Protein AF-A0A935M0Z9-F1 (afdb_monomer_lite)

pLDDT: mean 72.81, std 19.67, range [28.83, 93.0]

Foldseek 3Di:
DDDDPDDDDPDPPPPPDDDDPPCLQQDAAFAFDPQWDWDFDPDPFTKIWIDRPLCLFQGIDIDHPVCPVVNVSNHRHRGLNNVCVVVVHDSPDPVSVVVVVVSVVRVCRQRGPDPNSVVSVVVSVVVVVVVPPDPPDDDDPDPDPVVVVVVVVVVVD

Radius of gyration: 24.28 Å; chains: 1; bounding box: 45×43×79 Å

Sequence (157 aa):
MLFIIREQVFGLLGILRRRSAGDDRQTTLPILRHGTDLRSSGGWRSYLVLHDPFSFADGPIMVHSDMVDVLQSCDGVTTIAQLAEAANVEVDGPEMTRLILFLRQMDEMGYFEGASYEQRKLNELEVVGARGTSAICAGATYPGEEEVTELRDALRK

Secondary structure (DSSP, 8-state):
------------TT------TTSGGGPBPPBBPTT-EEEEE-SSS-EEEEE-TTS-SSS-EEEEGGGHHHHHT-BSS-BHHHHHHHTT--TTSHHHHHHHHHHHHHHHTT-BSSHHHHHHHHHHHHHHHHTT-----SS--PPPHHHHHHHHHHTT-

Structure (mmCIF, N/CA/C/O backbone):
data_AF-A0A935M0Z9-F1
#
_entry.id   AF-A0A935M0Z9-F1
#
loop_
_atom_site.group_PDB
_atom_site.id
_atom_site.type_symbol
_atom_site.label_atom_id
_atom_site.label_alt_id
_atom_site.label_comp_id
_atom_site.label_asym_id
_atom_site.l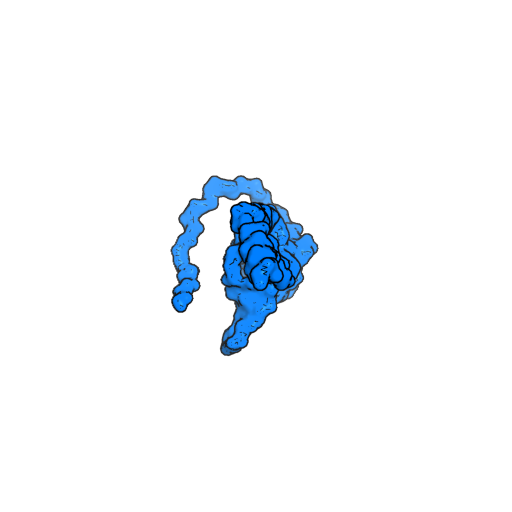abel_entity_id
_atom_site.label_seq_id
_atom_site.pdbx_PDB_ins_code
_atom_site.Cartn_x
_atom_site.Cartn_y
_atom_site.Cartn_z
_atom_site.occupancy
_atom_site.B_iso_or_equiv
_atom_site.auth_seq_id
_atom_site.auth_comp_id
_atom_site.auth_asym_id
_atom_site.auth_atom_id
_atom_site.pdbx_PDB_model_num
ATOM 1 N N . MET A 1 1 ? 16.153 -19.931 0.807 1.00 33.47 1 MET A N 1
ATOM 2 C CA . MET A 1 1 ? 16.938 -18.935 1.565 1.00 33.47 1 MET A CA 1
ATOM 3 C C . MET A 1 1 ? 15.929 -17.969 2.169 1.00 33.47 1 MET A C 1
ATOM 5 O O . MET A 1 1 ? 15.197 -17.343 1.420 1.00 33.47 1 MET A O 1
ATOM 9 N N . LEU A 1 2 ? 15.750 -18.025 3.489 1.00 28.83 2 LEU A N 1
ATOM 10 C CA . LEU A 1 2 ? 14.623 -17.460 4.238 1.00 28.83 2 LEU A CA 1
ATOM 11 C C . LEU A 1 2 ? 15.088 -16.146 4.886 1.00 28.83 2 LEU A C 1
ATOM 13 O O . LEU A 1 2 ? 15.934 -16.196 5.775 1.00 28.83 2 LEU A O 1
ATOM 17 N N . PHE A 1 3 ? 14.585 -14.991 4.445 1.00 33.97 3 PHE A N 1
ATOM 18 C CA . PHE A 1 3 ? 14.886 -13.715 5.100 1.00 33.97 3 PHE A CA 1
ATOM 19 C C . PHE A 1 3 ? 13.816 -1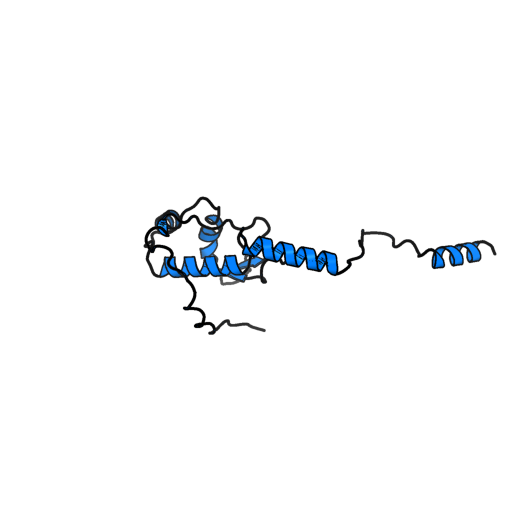3.409 6.149 1.00 33.97 3 PHE A C 1
ATOM 21 O O . PHE A 1 3 ? 12.701 -12.999 5.845 1.00 33.97 3 PHE A O 1
ATOM 28 N N . ILE A 1 4 ? 14.181 -13.665 7.404 1.00 36.16 4 ILE A N 1
ATOM 29 C CA . ILE A 1 4 ? 13.501 -13.177 8.601 1.00 36.16 4 ILE A CA 1
ATOM 30 C C . ILE A 1 4 ? 13.994 -11.743 8.812 1.00 36.16 4 ILE A C 1
ATOM 32 O O . ILE A 1 4 ? 15.155 -11.551 9.168 1.00 36.16 4 ILE A O 1
ATOM 36 N N . ILE A 1 5 ? 13.142 -10.738 8.608 1.00 43.84 5 ILE A N 1
ATOM 37 C CA . ILE A 1 5 ? 13.464 -9.355 8.982 1.00 43.84 5 ILE A CA 1
ATOM 38 C C . ILE A 1 5 ? 13.207 -9.221 10.491 1.00 43.84 5 ILE A C 1
ATOM 40 O O . ILE A 1 5 ? 12.114 -8.873 10.931 1.00 43.84 5 ILE A O 1
ATOM 44 N N . ARG A 1 6 ? 14.214 -9.585 11.297 1.00 34.84 6 ARG A N 1
ATOM 45 C CA . ARG A 1 6 ? 14.355 -9.148 12.693 1.00 34.84 6 ARG A CA 1
ATOM 46 C C . ARG A 1 6 ? 15.303 -7.957 12.721 1.00 34.84 6 ARG A C 1
ATOM 48 O O . ARG A 1 6 ? 16.373 -8.041 12.137 1.00 34.84 6 ARG A O 1
ATOM 55 N N . GLU A 1 7 ? 14.881 -6.936 13.464 1.00 43.44 7 GLU A N 1
ATOM 56 C CA . GLU A 1 7 ? 15.679 -5.869 14.078 1.00 43.44 7 GLU A CA 1
ATOM 57 C C . GLU A 1 7 ? 16.691 -5.139 13.194 1.00 43.44 7 GLU A C 1
ATOM 59 O O . GLU A 1 7 ? 17.740 -5.684 12.888 1.00 43.44 7 GLU A O 1
ATOM 64 N N . GLN A 1 8 ? 16.364 -3.879 12.882 1.00 39.69 8 GLN A N 1
ATOM 65 C CA . GLN A 1 8 ? 17.169 -2.643 12.749 1.00 39.69 8 GLN A CA 1
ATOM 66 C C . GLN A 1 8 ? 16.235 -1.725 11.935 1.00 39.69 8 GLN A C 1
ATOM 68 O O . GLN A 1 8 ? 15.842 -2.094 10.841 1.00 39.69 8 GLN A O 1
ATOM 73 N N . VAL A 1 9 ? 15.623 -0.661 12.462 1.00 44.84 9 VAL A N 1
ATOM 74 C CA . VAL A 1 9 ? 16.230 0.662 12.645 1.00 44.84 9 VAL A CA 1
ATOM 75 C C . VAL A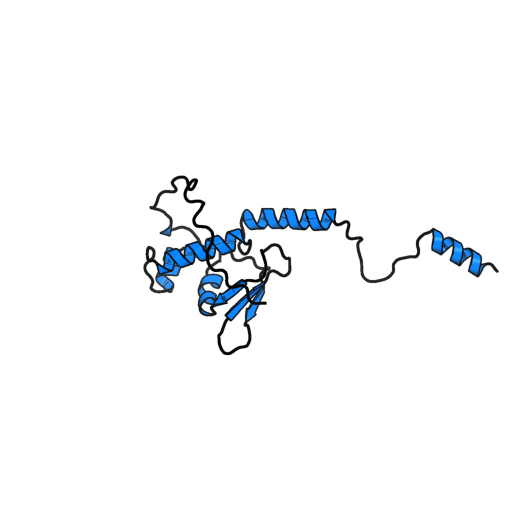 1 9 ? 15.401 1.445 13.683 1.00 44.84 9 VAL A C 1
ATOM 77 O O . VAL A 1 9 ? 14.437 2.133 13.363 1.00 44.84 9 VAL A O 1
ATOM 80 N N . PHE A 1 10 ? 15.798 1.368 14.954 1.00 40.28 10 PHE A N 1
ATOM 81 C CA . PHE A 1 10 ? 15.537 2.420 15.943 1.00 40.28 10 PHE A CA 1
ATOM 82 C C . PHE A 1 10 ? 16.642 3.472 15.758 1.00 40.28 10 PHE A C 1
ATOM 84 O O . PHE A 1 10 ? 17.698 3.378 16.375 1.00 40.28 10 PHE A O 1
ATOM 91 N N . GLY A 1 11 ? 16.463 4.421 14.834 1.00 33.62 11 GLY A N 1
ATOM 92 C CA . GLY A 1 11 ? 17.557 5.339 14.477 1.00 33.62 11 GLY A CA 1
ATOM 93 C C . GLY A 1 11 ? 17.184 6.622 13.737 1.00 33.62 11 GLY A C 1
ATOM 94 O O . GLY A 1 11 ? 18.077 7.276 13.214 1.00 33.62 11 GLY A O 1
ATOM 95 N N . LEU A 1 12 ? 15.904 7.008 13.679 1.00 39.44 12 LEU A N 1
ATOM 96 C CA . LEU A 1 12 ? 15.462 8.209 12.948 1.00 39.44 12 LEU A CA 1
ATOM 97 C C . LEU A 1 12 ? 14.366 9.001 13.683 1.00 39.44 12 LEU A C 1
ATOM 99 O O . LEU A 1 12 ? 13.501 9.632 13.087 1.00 39.44 12 LEU A O 1
ATOM 103 N N . LEU A 1 13 ? 14.444 9.032 15.014 1.00 39.97 13 LEU A N 1
ATOM 104 C CA . LEU A 1 13 ? 13.536 9.784 15.894 1.00 39.97 13 LEU A CA 1
ATOM 105 C C . LEU A 1 13 ? 13.826 11.307 15.941 1.00 39.97 13 LEU A C 1
ATOM 107 O O . LEU A 1 13 ? 13.463 11.978 16.901 1.00 39.97 13 LEU A O 1
ATOM 111 N N . GLY A 1 14 ? 14.492 11.869 14.924 1.00 37.56 14 GLY A N 1
ATOM 112 C CA . GLY A 1 14 ? 15.082 13.215 14.990 1.00 37.56 14 GLY A CA 1
ATOM 113 C C . GLY A 1 14 ? 14.484 14.313 14.100 1.00 37.56 14 GLY A C 1
ATOM 114 O O . GLY A 1 14 ? 14.798 15.475 14.340 1.00 37.56 14 GLY A O 1
ATOM 115 N N . ILE A 1 15 ? 13.671 14.015 13.073 1.00 41.28 15 ILE A N 1
ATOM 116 C CA . ILE A 1 15 ? 13.279 15.039 12.064 1.00 41.28 15 ILE A CA 1
ATOM 117 C C . ILE A 1 15 ? 11.773 15.030 11.720 1.00 41.28 15 ILE A C 1
ATOM 119 O O . ILE A 1 15 ? 11.330 15.695 10.787 1.00 41.28 15 ILE A O 1
ATOM 123 N N . LEU A 1 16 ? 10.916 14.383 12.517 1.00 42.97 16 LEU A N 1
ATOM 124 C CA . LEU A 1 16 ? 9.463 14.562 12.376 1.00 42.97 16 LEU A CA 1
ATOM 125 C C . LEU A 1 16 ? 9.002 15.833 13.099 1.00 42.97 16 LEU A C 1
ATOM 127 O O . LEU A 1 16 ? 8.493 15.842 14.218 1.00 42.97 16 LEU A O 1
ATOM 131 N N . ARG A 1 17 ? 9.231 16.941 12.393 1.00 39.19 17 ARG A N 1
ATOM 132 C CA . ARG A 1 17 ? 8.569 18.236 12.526 1.00 39.19 17 ARG A CA 1
ATOM 133 C C . ARG A 1 17 ? 7.088 18.036 12.864 1.00 39.19 17 ARG A C 1
ATOM 135 O O . ARG A 1 17 ? 6.349 17.475 12.063 1.00 39.19 17 ARG A O 1
ATOM 142 N N . ARG A 1 18 ? 6.692 18.536 14.043 1.00 40.62 18 ARG A N 1
ATOM 143 C CA . ARG A 1 18 ? 5.316 18.774 14.518 1.00 40.62 18 ARG A CA 1
ATOM 144 C C . ARG A 1 18 ? 4.297 18.838 13.368 1.00 40.62 18 ARG A C 1
ATOM 146 O O . ARG A 1 18 ? 4.094 19.907 12.794 1.00 40.62 18 ARG A O 1
ATOM 153 N N . ARG A 1 19 ? 3.620 17.729 13.073 1.00 42.53 19 ARG A N 1
ATOM 154 C CA . ARG A 1 19 ? 2.246 17.778 12.570 1.00 42.53 19 ARG A CA 1
ATOM 155 C C . ARG A 1 19 ? 1.346 17.586 13.780 1.00 42.53 19 ARG A C 1
ATOM 157 O O . ARG A 1 19 ? 1.593 16.726 14.618 1.00 42.53 19 ARG A O 1
ATOM 164 N N . SER A 1 20 ? 0.412 18.514 13.914 1.00 38.59 20 SER A N 1
ATOM 165 C CA . SER A 1 20 ? -0.571 18.594 14.985 1.00 38.59 20 SER A CA 1
ATOM 166 C C . SER A 1 20 ? -1.209 17.224 15.227 1.00 38.59 20 SER A C 1
ATOM 168 O O . SER A 1 20 ? -1.769 16.650 14.299 1.00 38.59 20 SER A O 1
ATOM 170 N N . ALA A 1 21 ? -1.152 16.718 16.459 1.00 45.03 21 ALA A N 1
ATOM 171 C CA . ALA A 1 21 ? -1.750 15.448 16.889 1.00 45.03 21 ALA A CA 1
ATOM 172 C C . ALA A 1 21 ? -3.299 15.476 16.917 1.00 45.03 21 ALA A C 1
ATOM 174 O O . ALA A 1 21 ? -3.921 14.790 17.719 1.00 45.03 21 ALA A O 1
ATOM 175 N N . GLY A 1 22 ? -3.924 16.327 16.098 1.00 44.19 22 GLY A N 1
ATOM 176 C CA . GLY A 1 22 ? -5.354 16.629 16.140 1.00 44.19 22 GLY A CA 1
ATOM 177 C C . GLY A 1 22 ? -6.126 16.335 14.856 1.00 44.19 22 GLY A C 1
ATOM 178 O O . GLY A 1 22 ? -7.333 16.533 14.868 1.00 44.19 22 GLY A O 1
ATOM 179 N N . ASP A 1 23 ? -5.475 15.883 13.775 1.00 54.75 23 ASP A N 1
ATOM 180 C CA . ASP A 1 23 ? -6.128 15.775 12.455 1.00 54.75 23 ASP A CA 1
ATOM 181 C C . ASP A 1 23 ? -5.846 14.461 11.702 1.00 54.75 23 ASP A C 1
ATOM 183 O O . ASP A 1 23 ? -6.268 14.285 10.566 1.00 54.75 23 ASP A O 1
ATOM 187 N N . ASP A 1 24 ? -5.177 13.487 12.334 1.00 60.12 24 ASP A N 1
ATOM 188 C CA . ASP A 1 24 ? -4.896 12.198 11.676 1.00 60.12 24 ASP A CA 1
ATOM 189 C C . ASP A 1 24 ? -6.168 11.356 11.453 1.00 60.12 24 ASP A C 1
ATOM 191 O O . ASP A 1 24 ? -6.188 10.472 10.602 1.00 60.12 24 ASP A O 1
ATOM 195 N N . ARG A 1 25 ? -7.266 11.663 12.156 1.00 65.25 25 ARG A N 1
ATOM 196 C CA . ARG A 1 25 ? -8.548 10.953 12.017 1.00 65.25 25 ARG A CA 1
ATOM 197 C C . ARG A 1 25 ? -9.243 11.222 10.678 1.00 65.25 25 ARG A C 1
ATOM 199 O O . ARG A 1 25 ? -9.992 10.367 10.212 1.00 65.25 25 ARG A O 1
ATOM 206 N N . GLN A 1 26 ? -9.006 12.392 10.081 1.00 75.88 26 GLN A N 1
ATOM 207 C CA . GLN A 1 26 ? -9.558 12.778 8.775 1.00 75.88 26 GLN A CA 1
ATOM 208 C C . GLN A 1 26 ? -8.590 12.503 7.622 1.00 75.88 26 GLN A C 1
ATOM 210 O O . GLN A 1 26 ? -8.951 12.696 6.462 1.00 75.88 26 GLN A O 1
ATOM 215 N N . THR A 1 27 ? -7.377 12.027 7.917 1.00 84.56 27 THR A N 1
ATOM 216 C CA . THR A 1 27 ? -6.422 11.624 6.889 1.00 84.56 27 THR A CA 1
ATOM 217 C C . THR A 1 27 ? -7.024 10.492 6.061 1.00 84.56 27 THR A C 1
ATOM 219 O O . THR A 1 27 ? -7.441 9.457 6.593 1.00 84.56 27 THR A O 1
ATOM 222 N N . THR A 1 28 ? -7.094 10.710 4.751 1.00 91.31 28 THR A N 1
ATOM 223 C CA . THR A 1 28 ? -7.522 9.699 3.790 1.00 91.31 28 THR A CA 1
ATOM 224 C C . THR A 1 28 ? -6.431 8.650 3.612 1.00 91.31 28 THR A C 1
ATOM 226 O O . THR A 1 28 ? -5.233 8.940 3.691 1.00 91.31 28 THR A O 1
ATOM 229 N N . LEU A 1 29 ? -6.847 7.405 3.409 1.00 90.50 29 LEU A N 1
ATOM 230 C CA . LEU A 1 29 ? -5.952 6.307 3.087 1.00 90.50 29 LEU A CA 1
ATOM 231 C C . LEU A 1 29 ? -5.308 6.552 1.716 1.00 90.50 29 LEU A C 1
ATOM 233 O O . LEU A 1 29 ? -5.944 7.134 0.836 1.00 90.50 29 LEU A O 1
ATOM 237 N N . PRO A 1 30 ? -4.054 6.120 1.515 1.00 90.31 30 PRO A N 1
ATOM 238 C CA . PRO A 1 30 ? -3.389 6.260 0.226 1.00 90.31 30 PRO A CA 1
ATOM 239 C C . PRO A 1 30 ? -4.078 5.408 -0.850 1.00 90.31 30 PRO A C 1
ATOM 241 O O . PRO A 1 30 ? -4.771 4.446 -0.529 1.00 90.31 30 PRO A O 1
ATOM 244 N N . ILE A 1 31 ? -3.871 5.742 -2.125 1.00 93.00 31 ILE A N 1
ATOM 245 C CA . ILE A 1 31 ? -4.444 5.002 -3.261 1.00 93.00 31 ILE A CA 1
ATOM 246 C C . ILE A 1 31 ? -3.520 3.840 -3.618 1.00 93.00 31 ILE A C 1
ATOM 248 O O . ILE A 1 31 ? -2.356 4.060 -3.965 1.00 93.00 31 ILE A O 1
ATOM 252 N N . LEU A 1 32 ? -4.020 2.603 -3.559 1.00 91.00 32 LEU A N 1
ATOM 253 C CA . LEU A 1 32 ? -3.288 1.431 -4.038 1.00 91.00 32 LEU A CA 1
ATOM 254 C C . LEU A 1 32 ? -3.169 1.477 -5.561 1.00 91.00 32 LEU A C 1
ATOM 256 O O . LEU A 1 32 ? -4.163 1.527 -6.283 1.00 91.00 32 LEU A O 1
ATOM 260 N N . ARG A 1 33 ? -1.935 1.416 -6.061 1.00 89.31 33 ARG A N 1
ATOM 261 C CA . ARG A 1 33 ? -1.662 1.536 -7.491 1.00 89.31 33 ARG A CA 1
ATOM 262 C C . ARG A 1 33 ? -2.273 0.365 -8.266 1.00 89.31 33 ARG A C 1
ATOM 264 O O . ARG A 1 33 ? -1.966 -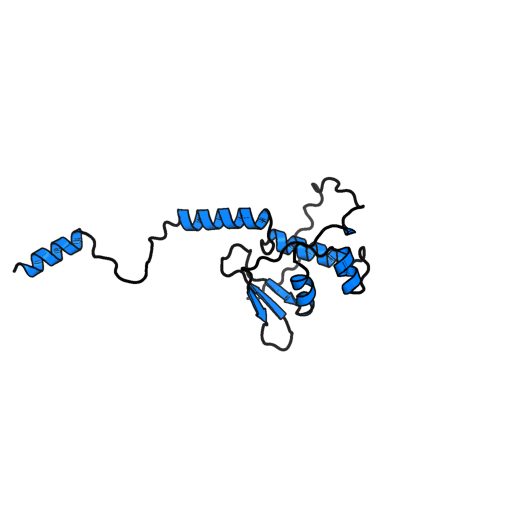0.797 -7.989 1.00 89.31 33 ARG A O 1
ATOM 271 N N . HIS A 1 34 ? -3.023 0.680 -9.322 1.00 80.81 34 HIS A N 1
ATOM 272 C CA . HIS A 1 34 ? -3.689 -0.295 -10.199 1.00 80.81 34 HIS A CA 1
ATOM 273 C C . HIS A 1 34 ? -2.749 -1.299 -10.889 1.00 80.81 34 HIS A C 1
ATOM 275 O O . HIS A 1 34 ? -3.189 -2.362 -11.309 1.00 80.81 34 HIS A O 1
ATOM 281 N N . GLY A 1 35 ? -1.460 -0.972 -11.015 1.00 75.88 35 GLY A N 1
ATOM 282 C CA . GLY A 1 35 ? -0.445 -1.858 -11.588 1.00 75.88 35 GLY A CA 1
ATOM 283 C C . GLY A 1 35 ? 0.084 -2.925 -10.629 1.00 75.88 35 GLY A C 1
ATOM 284 O O . GLY A 1 35 ? 1.052 -3.586 -10.973 1.00 75.88 35 GLY A O 1
ATOM 285 N N . THR A 1 36 ? -0.472 -3.060 -9.423 1.00 82.56 36 THR A N 1
ATOM 286 C CA . THR A 1 36 ? -0.012 -4.028 -8.420 1.00 82.56 36 THR A CA 1
ATOM 287 C C . THR A 1 36 ? -0.823 -5.319 -8.506 1.00 82.56 36 THR A C 1
ATOM 289 O O . THR A 1 36 ? -2.037 -5.312 -8.314 1.00 82.56 36 THR A O 1
ATOM 292 N N . ASP A 1 37 ? -0.146 -6.440 -8.744 1.00 85.00 37 ASP A N 1
ATOM 293 C CA . ASP A 1 37 ? -0.757 -7.765 -8.761 1.00 85.00 37 ASP A CA 1
ATOM 294 C C . ASP A 1 37 ? -0.914 -8.291 -7.330 1.00 85.00 37 ASP A C 1
ATOM 296 O O . ASP A 1 37 ? 0.061 -8.367 -6.577 1.00 85.00 37 ASP A O 1
ATOM 300 N N . LEU A 1 38 ? -2.118 -8.752 -6.986 1.00 83.69 38 LEU A N 1
ATOM 301 C CA . LEU A 1 38 ? -2.384 -9.487 -5.751 1.00 83.69 38 LEU A CA 1
ATOM 302 C C . LEU A 1 38 ? -2.571 -10.972 -6.074 1.00 83.69 38 LEU A C 1
ATOM 304 O O . LEU A 1 38 ? -3.503 -11.353 -6.782 1.00 83.69 38 LEU A O 1
ATOM 308 N N . ARG A 1 39 ? -1.689 -11.833 -5.560 1.00 84.12 39 ARG A N 1
ATOM 309 C CA . ARG A 1 39 ? -1.738 -13.284 -5.802 1.00 84.12 39 ARG A CA 1
ATOM 310 C C . ARG A 1 39 ? -1.922 -14.040 -4.498 1.00 84.12 39 ARG A C 1
ATOM 312 O O . ARG A 1 39 ? -1.187 -13.817 -3.543 1.00 84.12 39 ARG A O 1
ATOM 319 N N . SER A 1 40 ? -2.869 -14.973 -4.457 1.00 80.62 40 SER A N 1
ATOM 320 C CA . SER A 1 40 ? -2.984 -15.899 -3.328 1.00 80.62 40 SER A CA 1
ATOM 321 C C . SER A 1 40 ? -1.883 -16.958 -3.410 1.00 80.62 40 SER A C 1
ATOM 323 O O . SER A 1 40 ? -1.684 -17.574 -4.459 1.00 80.62 40 SER A O 1
ATOM 325 N N . SER A 1 41 ? -1.157 -17.167 -2.313 1.00 76.12 41 SER A N 1
ATOM 326 C CA . SER A 1 41 ? -0.201 -18.267 -2.202 1.00 76.12 41 SER A CA 1
ATOM 327 C C . SER A 1 41 ? -0.939 -19.527 -1.745 1.00 76.12 41 SER A C 1
ATOM 329 O O . SER A 1 41 ? -1.474 -19.573 -0.638 1.00 76.12 41 SER A O 1
ATOM 331 N N . GLY A 1 42 ? -1.000 -20.546 -2.607 1.00 59.38 42 GLY A N 1
ATOM 332 C CA . GLY A 1 42 ? -1.651 -21.821 -2.304 1.00 59.38 42 GLY A CA 1
ATOM 333 C C . GLY A 1 42 ? -0.907 -22.584 -1.204 1.00 59.38 42 GLY A C 1
ATOM 334 O O . GLY A 1 42 ? 0.198 -23.076 -1.421 1.00 59.38 42 GLY A O 1
ATOM 335 N N . GLY A 1 43 ? -1.514 -22.696 -0.022 1.00 67.00 43 GLY A N 1
ATOM 336 C CA . GLY A 1 43 ? -0.959 -23.397 1.135 1.00 67.00 43 GLY A CA 1
ATOM 337 C C . GLY A 1 43 ? -1.931 -23.447 2.319 1.00 67.00 43 GLY A C 1
ATOM 338 O O . GLY A 1 43 ? -3.058 -22.975 2.237 1.00 67.00 43 GLY A O 1
ATOM 339 N N . TRP A 1 44 ? -1.486 -24.021 3.441 1.00 56.62 44 TRP A N 1
ATOM 340 C CA . TRP A 1 44 ? -2.259 -24.162 4.691 1.00 56.62 44 TRP A CA 1
ATOM 341 C C . TRP A 1 44 ? -2.464 -22.844 5.454 1.00 56.62 44 TRP A C 1
ATOM 343 O O . TRP A 1 44 ? -3.262 -22.781 6.386 1.00 56.62 44 TRP A O 1
ATOM 353 N N . ARG A 1 45 ? -1.737 -21.792 5.070 1.00 63.66 45 ARG A N 1
ATOM 354 C CA . ARG A 1 45 ? -1.930 -20.427 5.552 1.00 63.66 45 ARG A CA 1
ATOM 355 C C . ARG A 1 45 ? -2.222 -19.530 4.360 1.00 63.66 45 ARG A C 1
ATOM 357 O O . ARG A 1 45 ? -1.418 -19.469 3.430 1.00 63.66 45 ARG A O 1
ATOM 364 N N . SER A 1 46 ? -3.355 -18.843 4.418 1.00 77.12 46 SER A N 1
ATOM 365 C CA . SER A 1 46 ? -3.807 -17.913 3.390 1.00 77.12 46 SER A CA 1
ATOM 366 C C . SER A 1 46 ? -2.975 -16.631 3.458 1.00 77.12 46 SER A C 1
ATOM 368 O O . SER A 1 46 ? -3.273 -15.718 4.229 1.00 77.12 46 SER A O 1
ATOM 370 N N . TYR A 1 47 ? -1.902 -16.588 2.673 1.00 84.00 47 TYR A N 1
ATOM 371 C CA . TYR A 1 47 ? -1.097 -15.389 2.451 1.00 84.00 47 TYR A CA 1
ATOM 372 C C . TYR A 1 47 ? -1.378 -14.818 1.065 1.00 84.00 47 TYR A C 1
ATOM 374 O O . TYR A 1 47 ? -1.650 -15.553 0.111 1.00 84.00 47 TYR A O 1
ATOM 382 N N . LEU A 1 48 ? -1.258 -13.502 0.959 1.00 86.00 48 LEU A N 1
ATOM 383 C CA . LEU A 1 48 ? -1.288 -12.780 -0.299 1.00 86.00 48 LEU A CA 1
ATOM 384 C C . LEU A 1 48 ? 0.119 -12.292 -0.607 1.00 86.00 48 LEU A C 1
ATOM 386 O O . LEU A 1 48 ? 0.850 -11.854 0.280 1.00 86.00 48 LEU A O 1
ATOM 390 N N . VAL A 1 49 ? 0.485 -12.368 -1.873 1.00 87.94 49 VAL A N 1
ATOM 391 C CA . VAL A 1 49 ? 1.713 -11.802 -2.407 1.00 87.94 49 VAL A CA 1
ATOM 392 C C . VAL A 1 49 ? 1.317 -10.572 -3.205 1.00 87.94 49 VAL A C 1
ATOM 394 O O . VAL A 1 49 ? 0.583 -10.702 -4.186 1.00 87.94 49 VAL A O 1
ATOM 397 N N . LEU A 1 50 ? 1.787 -9.400 -2.780 1.00 88.31 50 LEU A N 1
ATOM 398 C CA . LEU A 1 50 ? 1.748 -8.203 -3.611 1.00 88.31 50 LEU A CA 1
ATOM 399 C C . LEU A 1 50 ? 3.011 -8.184 -4.456 1.00 88.31 50 LEU A C 1
ATOM 401 O O . LEU A 1 50 ? 4.115 -8.380 -3.947 1.00 88.31 50 LEU A O 1
ATOM 405 N N . HIS A 1 51 ? 2.831 -7.970 -5.749 1.00 87.44 51 HIS A N 1
ATOM 406 C CA . HIS A 1 51 ? 3.911 -7.951 -6.716 1.00 87.44 51 HIS A CA 1
ATOM 407 C C . HIS A 1 51 ? 3.702 -6.808 -7.702 1.00 87.44 51 HIS A C 1
ATOM 409 O O . HIS A 1 51 ? 2.622 -6.663 -8.270 1.00 87.44 51 HIS A O 1
ATOM 415 N N . ASP A 1 52 ? 4.747 -6.021 -7.942 1.00 86.31 52 ASP A N 1
ATOM 416 C CA . ASP A 1 52 ? 4.752 -5.031 -9.011 1.00 86.31 52 ASP A CA 1
ATOM 417 C C . ASP A 1 52 ? 5.447 -5.592 -10.265 1.00 86.31 52 ASP A C 1
ATOM 419 O O . ASP A 1 52 ? 6.674 -5.706 -10.274 1.00 86.31 52 ASP A O 1
ATOM 423 N N . PRO A 1 53 ? 4.711 -5.913 -11.346 1.00 80.81 53 PRO A N 1
ATOM 424 C CA . PRO A 1 53 ? 5.296 -6.384 -12.598 1.00 80.81 53 PRO A CA 1
ATOM 425 C C . PRO A 1 53 ? 6.237 -5.368 -13.252 1.00 80.81 53 PRO A C 1
ATOM 427 O O . PRO A 1 53 ? 7.117 -5.772 -14.009 1.00 80.81 53 PRO A O 1
ATOM 430 N N . PHE A 1 54 ? 6.091 -4.076 -12.954 1.00 80.62 54 PHE A N 1
ATOM 431 C CA . PHE A 1 54 ? 6.940 -3.025 -13.513 1.00 80.62 54 PHE A CA 1
ATOM 432 C C . PHE A 1 54 ? 8.159 -2.701 -12.644 1.00 80.62 54 PHE A C 1
ATOM 434 O O . PHE A 1 54 ? 8.966 -1.866 -13.035 1.00 80.62 54 PHE A O 1
ATOM 441 N N . SER A 1 55 ? 8.322 -3.381 -11.500 1.00 81.06 55 SER A N 1
ATOM 442 C CA . SER A 1 55 ? 9.450 -3.203 -10.569 1.00 81.06 55 SER A CA 1
ATOM 443 C C . SER A 1 55 ? 9.662 -1.764 -10.071 1.00 81.06 55 SER A C 1
ATOM 445 O O . SER A 1 55 ? 10.760 -1.421 -9.643 1.00 81.06 55 SER A O 1
ATOM 447 N N . PHE A 1 56 ? 8.628 -0.918 -10.091 1.00 83.56 56 PHE A N 1
ATOM 448 C CA . PHE A 1 56 ? 8.685 0.395 -9.447 1.00 83.56 56 PHE A CA 1
ATOM 449 C C . PHE A 1 56 ? 8.634 0.253 -7.924 1.00 83.56 56 PHE A C 1
ATOM 451 O O . PHE A 1 56 ? 9.292 1.014 -7.211 1.00 83.56 56 PHE A O 1
ATOM 458 N N . ALA A 1 57 ? 7.869 -0.723 -7.428 1.00 86.00 57 ALA A N 1
ATOM 459 C CA . ALA A 1 57 ? 7.849 -1.081 -6.019 1.00 86.00 57 ALA A CA 1
ATOM 460 C C . ALA A 1 57 ? 9.056 -1.951 -5.624 1.00 86.00 57 ALA A C 1
ATOM 462 O O . ALA A 1 57 ? 9.546 -2.769 -6.407 1.00 86.00 57 ALA A O 1
ATOM 463 N N . ASP A 1 58 ? 9.511 -1.798 -4.381 1.00 84.19 58 ASP A N 1
ATOM 464 C CA . ASP A 1 58 ? 10.682 -2.493 -3.840 1.00 84.19 58 ASP A CA 1
ATOM 465 C C . ASP A 1 58 ? 10.390 -3.959 -3.483 1.00 84.19 58 ASP A C 1
ATOM 467 O O . ASP A 1 58 ? 10.159 -4.312 -2.327 1.00 84.19 58 ASP A O 1
ATOM 471 N N . GLY A 1 59 ? 10.391 -4.814 -4.507 1.00 83.88 59 GLY A N 1
ATOM 472 C CA . GLY A 1 59 ? 10.276 -6.265 -4.381 1.00 83.88 59 GLY A CA 1
ATOM 473 C C . GLY A 1 59 ? 8.902 -6.758 -3.905 1.00 83.88 59 GLY A C 1
ATOM 474 O O . GLY A 1 59 ? 8.101 -5.995 -3.366 1.00 83.88 59 GLY A O 1
ATOM 475 N N . PRO A 1 60 ? 8.587 -8.051 -4.103 1.00 86.88 60 PRO A N 1
ATOM 476 C CA . PRO A 1 60 ? 7.309 -8.606 -3.680 1.00 86.88 60 PRO A CA 1
ATOM 477 C C . PRO A 1 60 ? 7.215 -8.696 -2.155 1.00 86.88 60 PRO A C 1
ATOM 479 O O . PRO A 1 60 ? 8.150 -9.153 -1.493 1.00 86.88 60 PRO A O 1
ATOM 482 N N . ILE A 1 61 ? 6.054 -8.344 -1.605 1.00 89.88 61 ILE A N 1
ATOM 483 C CA . ILE A 1 61 ? 5.771 -8.479 -0.171 1.00 89.88 61 ILE A CA 1
ATOM 484 C C . ILE A 1 61 ? 4.710 -9.541 0.086 1.00 89.88 61 ILE A C 1
ATOM 486 O O . ILE A 1 61 ? 3.779 -9.731 -0.697 1.00 89.88 61 ILE A O 1
ATOM 490 N N . MET A 1 62 ? 4.849 -10.233 1.214 1.00 88.19 62 MET A N 1
ATOM 491 C CA . MET A 1 62 ? 3.854 -11.180 1.701 1.00 88.19 62 MET A CA 1
ATOM 492 C C . MET A 1 62 ? 3.044 -10.542 2.821 1.00 88.19 62 MET A C 1
ATOM 494 O O . MET A 1 62 ? 3.603 -10.089 3.818 1.00 88.19 62 MET A O 1
ATOM 498 N N . VAL A 1 63 ? 1.726 -10.570 2.684 1.00 88.94 63 VAL A N 1
ATOM 499 C CA . VAL A 1 63 ? 0.771 -10.078 3.681 1.00 88.94 63 VAL A CA 1
ATOM 500 C C . VAL A 1 63 ? -0.224 -11.158 4.051 1.00 88.94 63 VAL A C 1
ATOM 502 O O . VAL A 1 63 ? -0.455 -12.122 3.317 1.00 88.94 63 VAL A O 1
ATOM 505 N N . HIS A 1 64 ? -0.808 -11.000 5.233 1.00 87.31 64 HIS A N 1
ATOM 506 C CA . HIS A 1 64 ? -1.879 -11.870 5.685 1.00 87.31 64 HIS A CA 1
ATOM 507 C C . HIS A 1 64 ? -3.146 -11.654 4.847 1.00 87.31 64 HIS A C 1
ATOM 509 O O . HIS A 1 64 ? -3.410 -10.539 4.401 1.00 87.31 64 HIS A O 1
ATOM 515 N N . SER A 1 65 ? -3.935 -12.711 4.646 1.00 85.69 65 SER A N 1
ATOM 516 C CA . SER A 1 65 ? -5.203 -12.626 3.903 1.00 85.69 65 SER A CA 1
ATOM 517 C C . SER A 1 65 ? -6.212 -11.664 4.528 1.00 85.69 65 SER A C 1
ATOM 519 O O . SER A 1 65 ? -6.929 -10.997 3.796 1.00 85.69 65 SER A O 1
ATOM 521 N N . ASP A 1 66 ? -6.198 -11.491 5.846 1.00 86.25 66 ASP A N 1
ATOM 522 C CA . ASP A 1 66 ? -7.073 -10.523 6.531 1.00 86.25 66 ASP A CA 1
ATOM 523 C C . ASP A 1 66 ? -6.796 -9.059 6.136 1.00 86.25 66 ASP A C 1
ATOM 525 O O . ASP A 1 66 ? -7.550 -8.160 6.492 1.00 86.25 66 ASP A O 1
ATOM 529 N N . MET A 1 67 ? -5.709 -8.791 5.404 1.00 88.00 67 MET A N 1
ATOM 530 C CA . MET A 1 67 ? -5.387 -7.455 4.903 1.00 88.00 67 MET A CA 1
ATOM 531 C C . MET A 1 67 ? -6.046 -7.126 3.561 1.00 88.00 67 MET A C 1
ATOM 533 O O . MET A 1 67 ? -5.876 -6.000 3.101 1.00 88.00 67 MET A O 1
ATOM 537 N N . VAL A 1 68 ? -6.807 -8.042 2.936 1.00 87.44 68 VAL A N 1
ATOM 538 C CA . VAL A 1 68 ? -7.546 -7.720 1.695 1.00 87.44 68 VAL A CA 1
ATOM 539 C C . VAL A 1 68 ? -8.442 -6.506 1.904 1.00 87.44 68 VAL A C 1
ATOM 541 O O . VAL A 1 68 ? -8.362 -5.564 1.122 1.00 87.44 68 VAL A O 1
ATOM 544 N N . ASP A 1 69 ? -9.251 -6.508 2.961 1.00 87.75 69 ASP A N 1
ATOM 545 C CA . ASP A 1 69 ? -10.276 -5.481 3.170 1.00 87.75 69 ASP A CA 1
ATOM 546 C C . ASP A 1 69 ? -9.644 -4.101 3.412 1.00 87.75 69 ASP A C 1
ATOM 548 O O . ASP A 1 69 ? -10.109 -3.082 2.897 1.00 87.75 69 ASP A O 1
ATOM 552 N N . VAL A 1 70 ? -8.512 -4.075 4.123 1.00 90.06 70 VAL A N 1
ATOM 553 C CA . VAL A 1 70 ? -7.701 -2.864 4.307 1.00 90.06 70 VAL A CA 1
ATOM 554 C C . VAL A 1 70 ? -7.168 -2.371 2.965 1.00 90.06 70 VAL A C 1
ATOM 556 O O . VAL A 1 70 ? -7.320 -1.197 2.646 1.00 90.06 70 VAL A O 1
ATOM 559 N N . LEU A 1 71 ? -6.550 -3.252 2.172 1.00 90.06 71 LEU A N 1
ATOM 560 C CA . LEU A 1 71 ? -5.964 -2.886 0.881 1.00 90.06 71 LEU A CA 1
ATOM 561 C C . LEU A 1 71 ? -7.025 -2.423 -0.126 1.00 90.06 71 LEU A C 1
ATOM 563 O O . LEU A 1 71 ? -6.748 -1.545 -0.935 1.00 90.06 71 LEU A O 1
ATOM 567 N N . GLN A 1 72 ? -8.238 -2.977 -0.068 1.00 89.12 72 GLN A N 1
ATOM 568 C CA . GLN A 1 72 ? -9.377 -2.519 -0.869 1.00 89.12 72 GLN A CA 1
ATOM 569 C C . GLN A 1 72 ? -9.888 -1.143 -0.433 1.00 89.12 72 GLN A C 1
ATOM 571 O O . GLN A 1 72 ? -10.387 -0.392 -1.264 1.00 89.12 72 GLN A O 1
ATOM 576 N N . SER A 1 73 ? -9.729 -0.803 0.846 1.00 91.31 73 SER A N 1
ATOM 577 C CA . SER A 1 73 ? -10.081 0.511 1.392 1.00 91.31 73 SER A CA 1
ATOM 578 C C . SER A 1 73 ? -9.036 1.591 1.069 1.00 91.31 73 SER A C 1
ATOM 580 O O . SER A 1 73 ? -9.266 2.769 1.324 1.00 91.31 73 SER A O 1
ATOM 582 N N . CYS A 1 74 ? -7.879 1.225 0.507 1.00 91.25 74 CYS A N 1
ATOM 583 C CA . CYS A 1 74 ? -6.853 2.157 0.037 1.00 91.25 74 CYS A CA 1
ATOM 584 C C . CYS A 1 74 ? -7.236 2.773 -1.323 1.00 91.25 74 CYS A C 1
ATOM 586 O O . CYS A 1 74 ? -6.620 2.485 -2.350 1.00 91.25 74 CYS A O 1
ATOM 588 N N . ASP A 1 75 ? -8.273 3.611 -1.328 1.00 90.81 75 ASP A N 1
ATOM 589 C CA . ASP A 1 75 ? -8.889 4.208 -2.521 1.00 90.81 75 ASP A CA 1
ATOM 590 C C . ASP A 1 75 ? -8.707 5.734 -2.627 1.00 90.81 75 ASP A C 1
ATOM 592 O O . ASP A 1 75 ? -9.201 6.354 -3.569 1.00 90.81 75 ASP A O 1
ATOM 596 N N . GLY A 1 76 ? -8.006 6.364 -1.676 1.00 88.94 76 GLY A N 1
ATOM 597 C CA . GLY A 1 76 ? -7.841 7.823 -1.633 1.00 88.94 76 GLY A CA 1
ATOM 598 C C . GLY A 1 76 ? -9.034 8.588 -1.060 1.00 88.94 76 GLY A C 1
ATOM 599 O O . GLY A 1 76 ? -8.944 9.806 -0.891 1.00 88.94 76 GLY A O 1
ATOM 600 N N . VAL A 1 77 ? -10.139 7.903 -0.756 1.00 91.19 77 VAL A N 1
ATOM 601 C CA . VAL A 1 77 ? -11.405 8.495 -0.301 1.00 91.19 77 VAL A CA 1
ATOM 602 C C . VAL A 1 77 ? -11.700 8.094 1.139 1.00 91.19 77 VAL A C 1
ATOM 604 O O . VAL A 1 77 ? -12.097 8.932 1.949 1.00 91.19 77 VAL A O 1
ATOM 607 N N . THR A 1 78 ? -11.486 6.825 1.469 1.00 91.12 78 THR A N 1
ATOM 608 C CA . THR A 1 78 ? -11.746 6.260 2.789 1.00 91.12 78 THR A CA 1
ATOM 609 C C . THR A 1 78 ? -10.796 6.867 3.815 1.00 91.12 78 THR A C 1
ATOM 611 O O . THR A 1 78 ? -9.585 6.931 3.608 1.00 91.12 78 THR A O 1
ATOM 614 N N . THR A 1 79 ? -11.332 7.325 4.943 1.00 92.25 79 THR A N 1
ATOM 615 C CA . THR A 1 79 ? -10.533 7.904 6.036 1.00 92.25 79 THR A CA 1
ATOM 616 C C . THR A 1 79 ? -10.108 6.849 7.053 1.00 92.25 79 THR A C 1
ATOM 618 O O . THR A 1 79 ? -10.754 5.810 7.205 1.00 92.25 79 THR A O 1
ATOM 621 N N . ILE A 1 80 ? -9.049 7.138 7.814 1.00 90.50 80 ILE A N 1
ATOM 622 C CA . ILE A 1 80 ? -8.595 6.272 8.916 1.00 90.50 80 ILE A CA 1
ATOM 623 C C . ILE A 1 80 ? -9.723 6.028 9.932 1.00 90.50 80 ILE A C 1
ATOM 625 O O . ILE A 1 80 ? -9.895 4.903 10.400 1.00 90.50 80 ILE A O 1
ATOM 629 N N . ALA A 1 81 ? -10.529 7.049 10.245 1.00 90.25 81 ALA A N 1
ATOM 630 C CA . ALA A 1 81 ? -11.662 6.899 11.157 1.00 90.25 81 ALA A CA 1
ATOM 631 C C . ALA A 1 81 ? -12.735 5.936 10.619 1.00 90.25 81 ALA A C 1
ATOM 633 O O . ALA A 1 81 ? -13.217 5.092 11.371 1.00 90.25 81 ALA A O 1
ATOM 63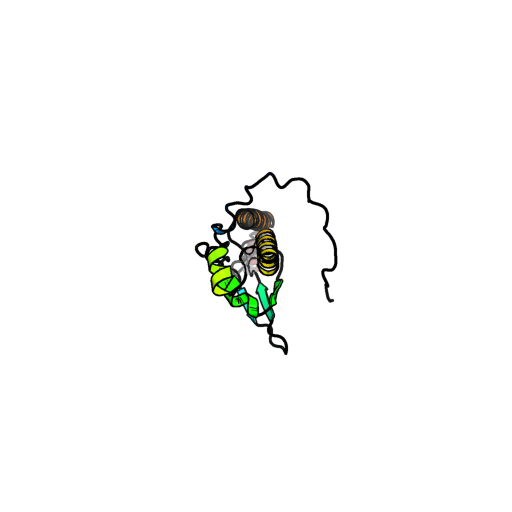4 N N . GLN A 1 82 ? -13.067 6.022 9.327 1.00 91.75 82 GLN A N 1
ATOM 635 C CA . GLN A 1 82 ? -14.031 5.116 8.687 1.00 91.75 82 GLN A CA 1
ATOM 636 C C . GLN A 1 82 ? -13.525 3.673 8.656 1.00 91.75 82 GLN A C 1
ATOM 638 O O . GLN A 1 82 ? -14.293 2.745 8.902 1.00 91.75 82 GLN A O 1
ATOM 643 N N . LEU A 1 83 ? -12.228 3.476 8.403 1.00 91.19 83 LEU A N 1
ATOM 644 C CA . LEU A 1 83 ? -11.619 2.148 8.433 1.00 91.19 83 LEU A CA 1
ATOM 645 C C . LEU A 1 83 ? -11.653 1.542 9.843 1.00 91.19 83 LEU A C 1
ATOM 647 O O . LEU A 1 83 ? -11.993 0.372 10.007 1.00 91.19 83 LEU A O 1
ATOM 651 N N . ALA A 1 84 ? -11.320 2.334 10.864 1.00 90.38 84 ALA A N 1
ATOM 652 C CA . ALA A 1 84 ? -11.364 1.903 12.257 1.00 90.38 84 ALA A CA 1
ATOM 653 C C . ALA A 1 84 ? -12.792 1.542 12.703 1.00 90.38 84 ALA A C 1
ATOM 655 O O . ALA A 1 84 ? -12.991 0.514 13.350 1.00 90.38 84 ALA A O 1
ATOM 656 N N . GLU A 1 85 ? -13.786 2.339 12.298 1.00 91.00 85 GLU A N 1
ATOM 657 C CA . GLU A 1 85 ? -15.203 2.058 12.541 1.00 91.00 85 GLU A CA 1
ATOM 658 C C . GLU A 1 85 ? -15.643 0.750 11.866 1.00 91.00 85 GLU A C 1
ATOM 660 O O . GLU A 1 85 ? -16.231 -0.108 12.523 1.00 91.00 85 GLU A O 1
ATOM 665 N N . ALA A 1 86 ? -15.290 0.544 10.592 1.00 89.44 86 ALA A N 1
ATOM 666 C CA . ALA A 1 86 ? -15.613 -0.679 9.855 1.00 89.44 86 ALA A CA 1
ATOM 667 C C . ALA A 1 86 ? -14.964 -1.935 10.466 1.00 89.44 86 ALA A C 1
ATOM 669 O O . ALA A 1 86 ? -15.579 -3.000 10.497 1.00 89.44 86 ALA A O 1
ATOM 670 N N . ALA A 1 87 ? -13.743 -1.807 10.991 1.00 87.50 87 ALA A N 1
ATOM 671 C CA . ALA A 1 87 ? -13.029 -2.886 11.670 1.00 87.50 87 ALA A CA 1
ATOM 672 C C . ALA A 1 87 ? -13.467 -3.088 13.135 1.00 87.50 87 ALA A C 1
ATOM 674 O O . ALA A 1 87 ? -13.023 -4.044 13.772 1.00 87.50 87 ALA A O 1
ATOM 675 N N . ASN A 1 88 ? -14.326 -2.213 13.674 1.00 90.38 88 ASN A N 1
ATOM 676 C CA . ASN A 1 88 ? -14.710 -2.169 15.087 1.00 90.38 88 ASN A CA 1
ATOM 677 C C . ASN A 1 88 ? -13.490 -2.078 16.032 1.00 90.38 88 ASN A C 1
ATOM 679 O O . ASN A 1 88 ? -13.391 -2.793 17.033 1.00 90.38 88 ASN A O 1
ATOM 683 N N . VAL A 1 89 ? -12.541 -1.204 15.687 1.00 90.75 89 VAL A N 1
ATOM 684 C CA . VAL A 1 89 ? -11.294 -0.956 16.424 1.00 90.75 89 VAL A CA 1
ATOM 685 C C . VAL A 1 89 ? -11.226 0.512 16.844 1.00 90.75 89 VAL A C 1
ATOM 687 O O . VAL A 1 89 ? -11.745 1.400 16.171 1.00 90.75 89 VAL A O 1
ATOM 690 N N . GLU A 1 90 ? -10.565 0.792 17.965 1.00 89.75 90 GLU A N 1
ATOM 691 C CA . GLU A 1 90 ? -10.321 2.164 18.404 1.00 89.75 90 GLU A CA 1
ATOM 692 C C . GLU A 1 90 ? -9.363 2.896 17.447 1.00 89.75 90 GLU A C 1
ATOM 694 O O . GLU A 1 90 ? -8.279 2.400 17.132 1.00 89.75 90 GLU A O 1
ATOM 699 N N . VAL A 1 91 ? -9.744 4.103 17.013 1.00 89.50 91 VAL A N 1
ATOM 700 C CA . VAL A 1 91 ? -8.976 4.915 16.046 1.00 89.50 91 VAL A CA 1
ATOM 701 C C . VAL A 1 91 ? -7.555 5.209 16.539 1.00 89.50 91 VAL A C 1
ATOM 703 O O . VAL A 1 91 ? -6.608 5.137 15.762 1.00 89.50 91 VAL A O 1
ATOM 706 N N . ASP A 1 92 ? -7.398 5.489 17.834 1.00 87.88 92 ASP A N 1
ATOM 707 C CA . ASP A 1 92 ? -6.101 5.787 18.458 1.00 87.88 92 ASP A CA 1
ATOM 708 C C . ASP A 1 92 ? -5.484 4.546 19.141 1.00 87.88 92 ASP A C 1
ATOM 710 O O . ASP A 1 92 ? -4.539 4.648 19.926 1.00 87.88 92 ASP A O 1
ATOM 714 N N . GLY A 1 93 ? -6.023 3.358 18.848 1.00 88.44 93 GLY A N 1
ATOM 715 C CA . GLY A 1 93 ? -5.574 2.093 19.413 1.00 88.44 93 GLY A CA 1
ATOM 716 C C . GLY A 1 93 ? -4.220 1.613 18.863 1.00 88.44 93 GLY A C 1
ATOM 717 O O . GLY A 1 93 ? -3.743 2.060 17.806 1.00 88.44 93 GLY A O 1
ATOM 718 N N . PRO A 1 94 ? -3.573 0.652 19.549 1.00 91.00 94 PRO A N 1
ATOM 719 C CA . PRO A 1 94 ? -2.301 0.087 19.105 1.00 91.00 94 PRO A CA 1
ATOM 720 C C . PRO A 1 94 ? -2.423 -0.671 17.775 1.00 91.00 94 PRO A C 1
ATOM 722 O O . PRO A 1 94 ? -1.468 -0.696 16.999 1.00 91.00 94 PRO A O 1
ATOM 725 N N . GLU A 1 95 ? -3.576 -1.271 17.483 1.00 89.12 95 GLU A N 1
ATOM 726 C CA . GLU A 1 95 ? -3.866 -1.940 16.213 1.00 89.12 95 GLU A CA 1
ATOM 727 C C . GLU A 1 95 ? -3.837 -0.946 15.049 1.00 89.12 95 GLU A C 1
ATOM 729 O O . GLU A 1 95 ? -3.138 -1.180 14.062 1.00 89.12 95 GLU A O 1
ATOM 734 N N . MET A 1 96 ? -4.520 0.194 15.192 1.00 90.12 96 MET A N 1
ATOM 735 C CA . MET A 1 96 ? -4.572 1.221 14.152 1.00 90.12 96 MET A CA 1
ATOM 736 C C . MET A 1 96 ? -3.212 1.887 13.949 1.00 90.12 96 MET A C 1
ATOM 738 O O . MET A 1 96 ? -2.777 2.099 12.820 1.00 90.12 96 MET A O 1
ATOM 742 N N . THR A 1 97 ? -2.467 2.110 15.033 1.00 90.31 97 THR A N 1
ATOM 743 C CA . THR A 1 97 ? -1.086 2.606 14.955 1.00 90.31 97 THR A CA 1
ATOM 744 C C . THR A 1 97 ? -0.190 1.663 14.146 1.00 90.31 97 THR A C 1
ATOM 746 O O . THR A 1 97 ? 0.560 2.110 13.277 1.00 90.31 97 THR A O 1
ATOM 749 N N . ARG A 1 98 ? -0.270 0.346 14.394 1.00 90.31 98 ARG A N 1
ATOM 750 C CA . ARG A 1 98 ? 0.490 -0.657 13.625 1.00 90.31 98 ARG A CA 1
ATOM 751 C C . ARG A 1 98 ? 0.087 -0.651 12.154 1.00 90.31 98 ARG A C 1
ATOM 753 O O . ARG A 1 98 ? 0.962 -0.746 11.299 1.00 90.31 98 ARG A O 1
ATOM 760 N N . LEU A 1 99 ? -1.206 -0.505 11.871 1.00 91.00 99 LEU A N 1
ATOM 761 C CA . LEU A 1 99 ? -1.721 -0.434 10.510 1.00 91.00 99 LEU A CA 1
ATOM 762 C C . LEU A 1 99 ? -1.196 0.795 9.764 1.00 91.00 99 LEU A C 1
ATOM 764 O O . LEU A 1 99 ? -0.699 0.673 8.651 1.00 91.00 99 LEU A O 1
ATOM 768 N N . ILE A 1 100 ? -1.223 1.967 10.398 1.00 90.94 100 ILE A N 1
ATOM 769 C CA . ILE A 1 100 ? -0.693 3.208 9.821 1.00 90.94 100 ILE A CA 1
ATOM 770 C C . ILE A 1 100 ? 0.805 3.075 9.530 1.00 90.94 100 ILE A C 1
ATOM 772 O O . ILE A 1 100 ? 1.265 3.487 8.467 1.00 90.94 100 ILE A O 1
ATOM 776 N N . LEU A 1 101 ? 1.578 2.486 10.447 1.00 90.69 101 LEU A N 1
ATOM 777 C CA . LEU A 1 101 ? 3.005 2.233 10.220 1.00 90.69 101 LEU A CA 1
ATOM 778 C C . LEU A 1 101 ? 3.236 1.270 9.053 1.00 90.69 101 LEU A C 1
ATOM 780 O O . LEU A 1 101 ? 4.117 1.509 8.232 1.00 90.69 101 LEU A O 1
ATOM 784 N N . PHE A 1 102 ? 2.422 0.221 8.954 1.00 91.50 102 PHE A N 1
ATOM 785 C CA . PHE A 1 102 ? 2.467 -0.717 7.840 1.00 91.50 102 PHE A CA 1
ATOM 786 C C . PHE A 1 102 ? 2.164 -0.030 6.497 1.00 91.50 102 PHE A C 1
ATOM 788 O O . PHE A 1 102 ? 2.923 -0.190 5.542 1.00 91.50 102 PHE A O 1
ATOM 795 N N . LEU A 1 103 ? 1.122 0.804 6.433 1.00 91.62 103 LEU A N 1
ATOM 796 C CA . LEU A 1 103 ? 0.776 1.570 5.232 1.00 91.62 103 LEU A CA 1
ATOM 797 C C . LEU A 1 103 ? 1.879 2.566 4.845 1.00 91.62 103 LEU A C 1
ATOM 799 O O . LEU A 1 103 ? 2.206 2.694 3.669 1.00 91.62 103 LEU A O 1
ATOM 803 N N . ARG A 1 104 ? 2.508 3.229 5.823 1.00 90.75 104 ARG A N 1
ATOM 804 C CA . ARG A 1 104 ? 3.666 4.102 5.566 1.00 90.75 104 ARG A CA 1
ATOM 805 C C . ARG A 1 104 ? 4.840 3.330 4.978 1.00 90.75 104 ARG A C 1
ATOM 807 O O . ARG A 1 104 ? 5.440 3.789 4.016 1.00 90.75 104 ARG A O 1
ATOM 814 N N . GLN A 1 105 ? 5.137 2.148 5.512 1.00 90.81 105 GLN A N 1
ATOM 815 C CA . GLN A 1 105 ? 6.194 1.305 4.960 1.00 90.81 105 GLN A CA 1
ATOM 816 C C . GLN A 1 105 ? 5.880 0.887 3.516 1.00 90.81 105 GLN A C 1
ATOM 818 O O . GLN A 1 105 ? 6.756 0.926 2.658 1.00 90.81 105 GLN A O 1
ATOM 823 N N . MET A 1 106 ? 4.630 0.537 3.212 1.00 91.19 106 MET A N 1
ATOM 824 C CA . MET A 1 106 ? 4.213 0.232 1.841 1.00 91.19 106 MET A CA 1
ATOM 825 C C . MET A 1 106 ? 4.321 1.437 0.890 1.00 91.19 106 MET A C 1
ATOM 827 O O . MET A 1 106 ? 4.689 1.257 -0.273 1.00 91.19 106 MET A O 1
ATOM 831 N N . ASP A 1 107 ? 4.039 2.653 1.367 1.00 90.94 107 ASP A N 1
ATOM 832 C CA . ASP A 1 107 ? 4.221 3.892 0.597 1.00 90.94 107 ASP A CA 1
ATOM 833 C C . ASP A 1 107 ? 5.700 4.145 0.281 1.00 90.94 107 ASP A C 1
ATOM 835 O O . ASP A 1 107 ? 6.073 4.381 -0.869 1.00 90.94 107 ASP A O 1
ATOM 839 N N . GLU A 1 108 ? 6.574 3.995 1.279 1.00 89.38 108 GLU A N 1
ATOM 840 C CA . GLU A 1 108 ? 8.026 4.092 1.096 1.00 89.38 108 GLU A CA 1
ATOM 841 C C . GLU A 1 108 ? 8.541 3.065 0.080 1.00 89.38 108 GLU A C 1
ATOM 843 O O . GLU A 1 108 ? 9.430 3.371 -0.722 1.00 89.38 108 GLU A O 1
ATOM 848 N N . MET A 1 109 ? 7.953 1.866 0.069 1.00 88.06 109 MET A N 1
ATOM 849 C CA . MET A 1 109 ? 8.249 0.813 -0.901 1.00 88.06 109 MET A CA 1
ATOM 850 C C . MET A 1 109 ? 7.682 1.091 -2.299 1.00 88.06 109 MET A C 1
ATOM 852 O O . MET A 1 109 ? 8.104 0.422 -3.235 1.00 88.06 109 MET A O 1
ATOM 856 N N . GLY A 1 110 ? 6.792 2.073 -2.477 1.00 88.88 110 GLY A N 1
ATOM 857 C CA . GLY A 1 110 ? 6.251 2.473 -3.782 1.00 88.88 110 GLY A CA 1
ATOM 858 C C . GLY A 1 110 ? 4.991 1.723 -4.227 1.00 88.88 110 GLY A C 1
ATOM 859 O O . GLY A 1 110 ? 4.687 1.702 -5.418 1.00 88.88 110 GLY A O 1
ATOM 860 N N . TYR A 1 111 ? 4.257 1.097 -3.301 1.00 90.31 111 TYR A N 1
ATOM 861 C CA . TYR A 1 111 ? 2.999 0.402 -3.615 1.00 90.31 111 TYR A CA 1
ATOM 862 C C . TYR A 1 111 ? 1.798 1.338 -3.795 1.00 90.31 111 TYR A C 1
ATOM 864 O O . TYR A 1 111 ? 0.820 0.976 -4.457 1.00 90.31 111 TYR A O 1
ATOM 872 N N . PHE A 1 112 ? 1.874 2.531 -3.214 1.00 92.81 112 PHE A N 1
ATOM 873 C CA . PHE A 1 112 ? 0.826 3.538 -3.279 1.00 92.81 112 PHE A CA 1
ATOM 874 C C . PHE A 1 112 ? 1.157 4.640 -4.282 1.00 92.81 112 PHE A C 1
ATOM 876 O O . PHE A 1 112 ? 2.320 4.898 -4.597 1.00 92.81 112 PHE A O 1
ATOM 883 N N . GLU A 1 113 ? 0.120 5.300 -4.790 1.00 89.50 113 GLU A N 1
ATOM 884 C CA . GLU A 1 113 ? 0.291 6.517 -5.572 1.00 89.50 113 GLU A CA 1
ATOM 885 C C . GLU A 1 113 ? 0.777 7.654 -4.666 1.00 89.50 113 GLU A C 1
ATOM 887 O O . GLU A 1 113 ? 0.183 7.950 -3.629 1.00 89.50 113 GLU A O 1
ATOM 892 N N . GLY A 1 114 ? 1.872 8.302 -5.059 1.00 85.94 114 GLY A N 1
ATOM 893 C CA . GLY A 1 114 ? 2.498 9.337 -4.250 1.00 85.94 114 GLY A CA 1
ATOM 894 C C . GLY A 1 114 ? 3.866 9.750 -4.776 1.00 85.94 114 GLY A C 1
ATOM 895 O O . GLY A 1 114 ? 4.336 9.273 -5.811 1.00 85.94 114 GLY A O 1
ATOM 896 N N . ALA A 1 115 ? 4.526 10.645 -4.040 1.00 83.31 115 ALA A N 1
ATOM 897 C CA . ALA A 1 115 ? 5.841 11.164 -4.413 1.00 83.31 115 ALA A CA 1
ATOM 898 C C . ALA A 1 115 ? 6.908 10.056 -4.492 1.00 83.31 115 ALA A C 1
ATOM 900 O O . ALA A 1 115 ? 7.720 10.059 -5.415 1.00 83.31 115 ALA A O 1
ATOM 901 N N . SER A 1 116 ? 6.868 9.091 -3.565 1.00 82.06 116 SER A N 1
ATOM 902 C CA . SER A 1 116 ? 7.779 7.939 -3.530 1.00 82.06 116 SER A CA 1
ATOM 903 C C . SER A 1 116 ? 7.684 7.107 -4.810 1.00 82.06 116 SER A C 1
ATOM 905 O O . SER A 1 116 ? 8.704 6.777 -5.416 1.00 82.06 116 SER A O 1
ATOM 907 N N . TYR A 1 117 ? 6.461 6.815 -5.258 1.00 84.62 117 TYR A N 1
ATOM 908 C CA . TYR A 1 117 ? 6.212 6.104 -6.507 1.00 84.62 117 TYR A CA 1
ATOM 909 C C . TYR A 1 117 ? 6.667 6.903 -7.732 1.00 84.62 117 TYR A C 1
ATOM 911 O O . TYR A 1 117 ? 7.407 6.366 -8.554 1.00 84.62 117 TYR A O 1
ATOM 919 N N . GLU A 1 118 ? 6.287 8.178 -7.857 1.00 85.50 118 GLU A N 1
ATOM 920 C CA . GLU A 1 118 ? 6.661 8.981 -9.031 1.00 85.50 118 GLU A CA 1
ATOM 921 C C . GLU A 1 118 ? 8.182 9.135 -9.155 1.00 85.50 118 GLU A C 1
ATOM 923 O O . GLU A 1 118 ? 8.731 9.012 -10.250 1.00 85.50 118 GLU A O 1
ATOM 928 N N . GLN A 1 119 ? 8.891 9.309 -8.038 1.00 84.62 119 GLN A N 1
ATOM 929 C CA . GLN A 1 119 ? 10.350 9.361 -8.049 1.00 84.62 119 GLN A CA 1
ATOM 930 C C . GLN A 1 119 ? 10.970 8.026 -8.490 1.00 84.62 119 GLN A C 1
ATOM 932 O O . GLN A 1 119 ? 11.890 8.013 -9.305 1.00 84.62 119 GLN A O 1
ATOM 937 N N . ARG A 1 120 ? 10.457 6.893 -7.995 1.00 83.31 120 ARG A N 1
ATOM 938 C CA . ARG A 1 120 ? 10.931 5.553 -8.384 1.00 83.31 120 ARG A CA 1
ATOM 939 C C . ARG A 1 120 ? 10.649 5.252 -9.852 1.00 83.31 120 ARG A C 1
ATOM 941 O O . ARG A 1 120 ? 11.520 4.746 -10.549 1.00 83.31 120 ARG A O 1
ATOM 948 N N . LYS A 1 121 ? 9.467 5.620 -10.337 1.00 85.12 121 LYS A N 1
ATOM 949 C CA . LYS A 1 121 ? 9.079 5.507 -11.743 1.00 85.12 121 LYS A CA 1
ATOM 950 C C . LYS A 1 121 ? 10.005 6.314 -12.647 1.00 85.12 121 LYS A C 1
ATOM 952 O O . LYS A 1 121 ? 10.452 5.784 -13.658 1.00 85.12 121 LYS A O 1
ATOM 957 N N . LEU A 1 122 ? 10.316 7.563 -12.291 1.00 84.81 122 LEU A N 1
ATOM 958 C CA . LEU A 1 122 ? 11.279 8.375 -13.041 1.00 84.81 122 LEU A CA 1
ATOM 959 C C . LEU A 1 122 ? 12.659 7.713 -13.067 1.00 84.81 122 LEU A C 1
ATOM 961 O O . LEU A 1 122 ? 13.213 7.546 -14.147 1.00 84.81 122 LEU A O 1
ATOM 965 N N . ASN A 1 123 ? 13.161 7.257 -11.916 1.00 83.81 123 ASN A N 1
ATOM 966 C CA . ASN A 1 123 ? 14.451 6.569 -11.835 1.00 83.81 123 ASN A CA 1
ATOM 967 C C . ASN A 1 123 ? 14.487 5.303 -12.703 1.00 83.81 123 ASN A C 1
ATOM 969 O O . ASN A 1 123 ? 15.456 5.075 -13.419 1.00 83.81 123 ASN A O 1
ATOM 973 N N . GLU A 1 124 ? 13.440 4.479 -12.667 1.00 80.88 124 GLU A N 1
ATOM 974 C CA . GLU A 1 124 ? 13.397 3.240 -13.444 1.00 80.88 124 GLU A CA 1
ATOM 975 C C . GLU A 1 124 ? 13.274 3.525 -14.947 1.00 80.88 124 GLU A C 1
ATOM 977 O O . GLU A 1 124 ? 13.962 2.906 -15.756 1.00 80.88 124 GLU A O 1
ATOM 982 N N . LEU A 1 125 ? 12.470 4.517 -15.343 1.00 80.25 125 LEU A N 1
ATOM 983 C CA . LEU A 1 125 ? 12.379 4.956 -16.739 1.00 80.25 125 LEU A CA 1
ATOM 984 C C . LEU A 1 125 ? 13.699 5.556 -17.242 1.00 80.25 125 LEU A C 1
ATOM 986 O O . LEU A 1 125 ? 14.087 5.300 -18.383 1.00 80.25 125 LEU A O 1
ATOM 990 N N . GLU A 1 126 ? 14.414 6.307 -16.402 1.00 75.44 126 GLU A N 1
ATOM 991 C CA . GLU A 1 126 ? 15.763 6.792 -16.698 1.00 75.44 126 GLU A CA 1
ATOM 992 C C . GLU A 1 126 ? 16.751 5.636 -16.841 1.00 75.44 126 GLU A C 1
ATOM 994 O O . GLU A 1 126 ? 17.534 5.632 -17.786 1.00 75.44 126 GLU A O 1
ATOM 999 N N . VAL A 1 127 ? 16.697 4.621 -15.974 1.00 67.12 127 VAL A N 1
ATOM 1000 C CA . VAL A 1 127 ? 17.538 3.420 -16.081 1.00 67.12 127 VAL A CA 1
ATOM 1001 C C . VAL A 1 127 ? 17.227 2.647 -17.359 1.00 67.12 127 VAL A C 1
ATOM 1003 O O . VAL A 1 127 ? 18.156 2.239 -18.051 1.00 67.12 127 VAL A O 1
ATOM 1006 N N . VAL A 1 128 ? 15.957 2.461 -17.720 1.00 61.41 128 VAL A N 1
ATOM 1007 C CA . VAL A 1 128 ? 15.561 1.796 -18.973 1.00 61.41 128 VAL A CA 1
ATOM 1008 C C . VAL A 1 128 ? 16.041 2.592 -20.191 1.00 61.41 128 VAL A C 1
ATOM 1010 O O . VAL A 1 128 ? 16.602 2.003 -21.118 1.00 61.41 128 VAL A O 1
ATOM 1013 N N . GLY A 1 129 ? 15.895 3.921 -20.167 1.00 61.19 129 GLY A N 1
ATOM 1014 C CA . GLY A 1 129 ? 16.392 4.815 -21.215 1.00 61.19 129 GLY A CA 1
ATOM 1015 C C . GLY A 1 129 ? 17.922 4.850 -21.312 1.00 61.19 129 GLY A C 1
ATOM 1016 O O . GLY A 1 129 ? 18.474 4.840 -22.410 1.00 61.19 129 GLY A O 1
ATOM 1017 N N . ALA A 1 130 ? 18.622 4.822 -20.175 1.00 59.34 130 ALA A N 1
ATOM 1018 C CA . ALA A 1 130 ? 20.082 4.828 -20.085 1.00 59.34 130 ALA A CA 1
ATOM 1019 C C . ALA A 1 130 ? 20.706 3.461 -20.390 1.00 59.34 130 ALA A C 1
ATOM 1021 O O . ALA A 1 130 ? 21.840 3.390 -20.861 1.00 59.34 130 ALA A O 1
ATOM 1022 N N . ARG A 1 131 ? 19.967 2.366 -20.173 1.00 52.75 131 ARG A N 1
ATOM 1023 C CA . ARG A 1 131 ? 20.392 1.004 -20.521 1.00 52.75 131 ARG A CA 1
ATOM 1024 C C . ARG A 1 131 ? 20.480 0.763 -22.020 1.00 52.75 131 ARG A C 1
ATOM 1026 O O . ARG A 1 131 ? 20.894 -0.331 -22.392 1.00 52.75 131 ARG A O 1
ATOM 1033 N N . GLY A 1 132 ? 20.122 1.741 -22.861 1.00 46.34 132 GLY A N 1
ATOM 1034 C CA . GLY A 1 132 ? 20.275 1.638 -24.309 1.00 46.34 132 GLY A CA 1
ATOM 1035 C C . GLY A 1 132 ? 19.725 0.309 -24.807 1.00 46.34 132 GLY A C 1
ATOM 1036 O O . GLY A 1 132 ? 20.412 -0.410 -25.528 1.00 46.34 132 GLY A O 1
ATOM 1037 N N . THR A 1 133 ? 18.535 -0.077 -24.336 1.00 46.34 133 THR A N 1
ATOM 1038 C CA . THR A 1 133 ? 17.875 -1.249 -24.896 1.00 46.34 133 THR A CA 1
ATOM 1039 C C . THR A 1 133 ? 17.601 -0.904 -26.349 1.00 46.34 133 THR A C 1
ATOM 1041 O O . THR A 1 133 ? 16.761 -0.061 -26.663 1.00 46.34 133 THR A O 1
ATOM 1044 N N . SER A 1 134 ? 18.382 -1.501 -27.252 1.00 44.59 134 SER A N 1
ATOM 1045 C CA . SER A 1 134 ? 18.027 -1.519 -28.660 1.00 44.59 134 SER A CA 1
ATOM 1046 C C . SER A 1 134 ? 16.594 -2.029 -28.728 1.00 44.59 134 SER A C 1
ATOM 1048 O O . SER A 1 134 ? 16.231 -2.975 -28.027 1.00 44.59 134 SER A O 1
ATOM 1050 N N . ALA A 1 135 ? 15.747 -1.349 -29.493 1.00 44.84 135 ALA A N 1
ATOM 1051 C CA . ALA A 1 135 ? 14.382 -1.788 -29.704 1.00 44.84 135 ALA A CA 1
ATOM 1052 C C . ALA A 1 135 ? 14.420 -3.198 -30.313 1.00 44.84 135 ALA A C 1
ATOM 1054 O O . ALA A 1 135 ? 14.590 -3.355 -31.519 1.00 44.84 135 ALA A O 1
ATOM 1055 N N . ILE A 1 136 ? 14.294 -4.236 -29.485 1.00 45.62 136 ILE A N 1
ATOM 1056 C CA . ILE A 1 136 ? 14.083 -5.602 -29.956 1.00 45.62 136 ILE A CA 1
ATOM 1057 C C . ILE A 1 136 ? 12.592 -5.700 -30.262 1.00 45.62 136 ILE A C 1
ATOM 1059 O O . ILE A 1 136 ? 11.806 -6.294 -29.526 1.00 45.62 136 ILE A O 1
ATOM 1063 N N . CYS A 1 137 ? 12.182 -5.046 -31.347 1.00 45.50 137 CYS A N 1
ATOM 1064 C CA . CYS A 1 137 ? 10.934 -5.387 -31.998 1.00 45.50 137 CYS A CA 1
ATOM 1065 C C . CYS A 1 137 ? 11.083 -6.826 -32.493 1.00 45.50 137 CYS A C 1
ATOM 1067 O O . CYS A 1 137 ? 12.062 -7.174 -33.153 1.00 45.50 137 CYS A O 1
ATOM 1069 N N . ALA A 1 138 ? 10.135 -7.675 -32.118 1.00 45.16 138 ALA A N 1
ATOM 1070 C CA . ALA A 1 138 ? 10.077 -9.050 -32.569 1.00 45.16 138 ALA A CA 1
ATOM 1071 C C . ALA A 1 138 ? 10.188 -9.122 -34.104 1.00 45.16 138 ALA A C 1
ATOM 1073 O O . ALA A 1 138 ? 9.303 -8.655 -34.817 1.00 45.16 138 ALA A O 1
ATOM 1074 N N . GLY A 1 139 ? 11.265 -9.749 -34.585 1.00 43.94 139 GLY A N 1
ATOM 1075 C CA . GLY A 1 139 ? 11.415 -10.194 -35.969 1.00 43.94 139 GLY A CA 1
ATOM 1076 C C . GLY A 1 139 ? 12.335 -9.330 -36.835 1.00 43.94 139 GLY A C 1
ATOM 1077 O O . GLY A 1 139 ? 11.947 -8.262 -37.287 1.00 43.94 139 GLY A O 1
ATOM 1078 N N . ALA A 1 140 ? 13.498 -9.900 -37.160 1.00 42.12 140 ALA A N 1
ATOM 1079 C CA . ALA A 1 140 ? 14.468 -9.464 -38.168 1.00 42.12 140 ALA A CA 1
ATOM 1080 C C . ALA A 1 140 ? 15.369 -8.273 -37.793 1.00 42.12 140 ALA A C 1
ATOM 1082 O O . ALA A 1 140 ? 15.145 -7.128 -38.179 1.00 42.12 140 ALA A O 1
ATOM 1083 N N . THR A 1 141 ? 16.500 -8.591 -37.157 1.00 46.47 141 THR A N 1
ATOM 1084 C CA . THR A 1 141 ? 17.749 -7.864 -37.408 1.00 46.47 141 THR A CA 1
ATOM 1085 C C . THR A 1 141 ? 18.015 -7.938 -38.911 1.00 46.47 141 THR A C 1
ATOM 1087 O O . THR A 1 141 ? 18.316 -9.013 -39.429 1.00 46.47 141 THR A O 1
ATOM 1090 N N . TYR A 1 142 ? 17.839 -6.828 -39.631 1.00 46.47 142 TYR A N 1
ATOM 1091 C CA . TYR A 1 142 ? 18.424 -6.717 -40.964 1.00 46.47 142 TYR A CA 1
ATOM 1092 C C . TYR A 1 142 ? 19.944 -6.834 -40.806 1.00 46.47 142 TYR A C 1
ATOM 1094 O O . TYR A 1 142 ? 20.485 -6.199 -39.893 1.00 46.47 142 TYR A O 1
ATOM 1102 N N . PRO A 1 143 ? 20.621 -7.635 -41.647 1.00 53.09 143 PRO A N 1
ATOM 1103 C CA . PRO A 1 143 ? 22.073 -7.671 -41.646 1.00 53.09 143 PRO A CA 1
ATOM 1104 C C . PRO A 1 143 ? 22.598 -6.241 -41.799 1.00 53.09 143 PRO A C 1
ATOM 1106 O O . PRO A 1 143 ? 22.026 -5.448 -42.556 1.00 53.09 143 PRO A O 1
ATOM 1109 N N . GLY A 1 144 ? 23.645 -5.893 -41.049 1.00 50.56 144 GLY A N 1
ATOM 1110 C CA . GLY A 1 144 ? 24.290 -4.585 -41.184 1.00 50.56 144 GLY A CA 1
ATOM 1111 C C . GLY A 1 144 ? 24.733 -4.357 -42.634 1.00 50.56 144 GLY A C 1
ATOM 1112 O O . GLY A 1 144 ? 24.919 -5.320 -43.378 1.00 50.56 144 GLY A O 1
ATOM 1113 N N . GLU A 1 145 ? 24.910 -3.102 -43.065 1.00 57.03 145 GLU A N 1
ATOM 1114 C CA . GLU A 1 145 ? 25.286 -2.801 -44.464 1.00 57.03 145 GLU A CA 1
ATOM 1115 C C . GLU A 1 145 ? 26.539 -3.565 -44.938 1.00 57.03 145 GLU A C 1
ATOM 1117 O O . GLU A 1 145 ? 26.678 -3.868 -46.124 1.00 57.03 145 GLU A O 1
ATOM 1122 N N . GLU A 1 146 ? 27.406 -3.953 -44.005 1.00 57.16 146 GLU A N 1
ATOM 1123 C CA . GLU A 1 146 ? 28.579 -4.793 -44.243 1.00 57.16 146 GLU A CA 1
ATOM 1124 C C . GLU A 1 146 ? 28.195 -6.219 -44.704 1.00 57.16 146 GLU A C 1
ATOM 1126 O O . GLU A 1 146 ? 28.635 -6.656 -45.767 1.00 57.16 146 GLU A O 1
ATOM 1131 N N . GLU A 1 147 ? 27.260 -6.894 -44.021 1.00 57.16 147 GLU A N 1
ATOM 1132 C CA . GLU A 1 147 ? 26.737 -8.218 -44.417 1.00 57.16 147 GLU A CA 1
ATOM 1133 C C . GLU A 1 147 ? 25.913 -8.160 -45.718 1.00 57.16 147 GLU A C 1
ATOM 1135 O O . GLU A 1 147 ? 25.929 -9.096 -46.522 1.00 57.16 147 GLU A O 1
ATOM 1140 N N . VAL A 1 148 ? 25.202 -7.053 -45.971 1.00 59.34 148 VAL A N 1
ATOM 1141 C CA . VAL A 1 148 ? 24.429 -6.867 -47.215 1.00 59.34 148 VAL A CA 1
ATOM 1142 C C . VAL A 1 148 ? 25.351 -6.754 -48.434 1.00 59.34 148 VAL A C 1
ATOM 1144 O O . VAL A 1 148 ? 24.985 -7.191 -49.531 1.00 59.34 148 VAL A O 1
ATOM 1147 N N . THR A 1 149 ? 26.551 -6.197 -48.259 1.00 58.97 149 THR A N 1
ATOM 1148 C CA . THR A 1 149 ? 27.535 -6.049 -49.338 1.00 58.97 149 THR A CA 1
ATOM 1149 C C . THR A 1 149 ? 28.181 -7.394 -49.676 1.00 58.97 149 THR A C 1
ATOM 1151 O O . THR A 1 149 ? 28.236 -7.769 -50.848 1.00 58.97 149 THR A O 1
ATOM 1154 N N . GLU A 1 150 ? 28.547 -8.180 -48.661 1.00 64.44 150 GLU A N 1
ATOM 1155 C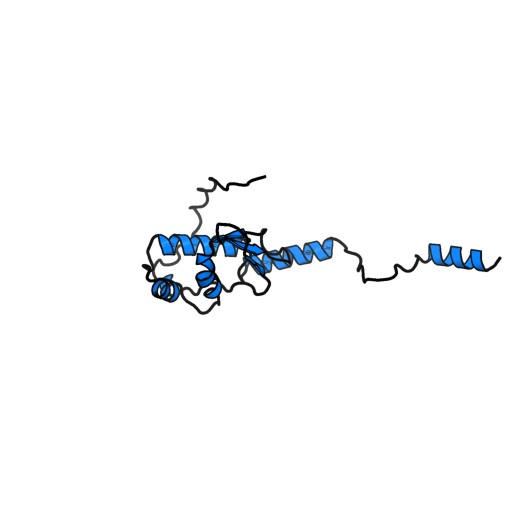 CA . GLU A 1 150 ? 29.104 -9.527 -48.842 1.00 64.44 150 GLU A CA 1
ATOM 1156 C C . GLU A 1 150 ? 28.112 -10.491 -49.515 1.00 64.44 150 GLU A C 1
ATOM 1158 O O . GLU A 1 150 ? 28.473 -11.221 -50.443 1.00 64.44 150 GLU A O 1
ATOM 1163 N N . LEU A 1 151 ? 26.833 -10.448 -49.122 1.00 60.91 151 LEU A N 1
ATOM 1164 C CA . LEU A 1 151 ? 25.775 -11.248 -49.752 1.00 60.91 151 LEU A CA 1
ATOM 1165 C C . LEU A 1 151 ? 25.528 -10.847 -51.214 1.00 60.91 151 LEU A C 1
ATOM 1167 O O . LEU A 1 151 ? 25.252 -11.705 -52.058 1.00 60.91 151 LEU A O 1
ATOM 1171 N N . ARG A 1 152 ? 25.646 -9.555 -51.544 1.00 61.53 152 ARG A N 1
ATOM 1172 C CA . ARG A 1 152 ? 25.516 -9.060 -52.924 1.00 61.53 152 ARG A CA 1
ATOM 1173 C C . ARG A 1 152 ? 26.643 -9.540 -53.829 1.00 61.53 152 ARG A C 1
ATOM 1175 O O . ARG A 1 152 ? 26.377 -9.870 -54.985 1.00 61.53 152 ARG A O 1
ATOM 1182 N N . ASP A 1 153 ? 27.864 -9.584 -53.315 1.00 66.25 153 ASP A N 1
ATOM 1183 C CA . ASP A 1 153 ? 29.023 -10.052 -54.073 1.00 66.25 153 ASP A CA 1
ATOM 1184 C C . ASP A 1 153 ? 29.036 -11.579 -54.220 1.00 66.25 153 ASP A C 1
ATOM 1186 O O . ASP A 1 153 ? 29.450 -12.095 -55.261 1.00 66.25 153 ASP A O 1
ATOM 1190 N N . ALA A 1 154 ? 28.499 -12.313 -53.240 1.00 63.94 154 ALA A N 1
ATOM 1191 C CA . ALA A 1 154 ? 28.318 -13.761 -53.324 1.00 63.94 154 ALA A CA 1
ATOM 1192 C C . ALA A 1 154 ? 27.269 -14.186 -54.372 1.00 63.94 154 ALA A C 1
ATOM 1194 O O . ALA A 1 154 ? 27.433 -15.222 -55.008 1.00 63.94 154 ALA A O 1
ATOM 1195 N N . LEU A 1 155 ? 26.221 -13.383 -54.591 1.00 59.62 155 LEU A N 1
ATOM 1196 C CA . LEU A 1 155 ? 25.154 -13.649 -55.573 1.00 59.62 155 LEU A CA 1
ATOM 1197 C C . LEU A 1 155 ? 25.483 -13.191 -57.008 1.00 59.62 155 LEU A C 1
ATOM 1199 O O . LEU A 1 155 ? 24.674 -13.385 -57.915 1.00 59.62 155 LEU A O 1
ATOM 1203 N N . ARG A 1 156 ? 26.640 -12.550 -57.222 1.00 60.28 156 ARG A N 1
ATOM 1204 C CA . ARG A 1 156 ? 27.113 -12.069 -58.536 1.00 60.28 156 ARG A CA 1
ATOM 1205 C C . ARG A 1 156 ? 28.188 -12.954 -59.182 1.00 60.28 156 ARG A C 1
ATOM 1207 O O . ARG A 1 156 ? 28.693 -12.587 -60.245 1.00 60.28 156 ARG A O 1
ATOM 1214 N N . LYS A 1 157 ? 28.534 -14.086 -58.569 1.00 48.47 157 LYS A N 1
ATOM 1215 C CA . LYS A 1 157 ? 29.354 -15.150 -59.173 1.00 48.47 157 LYS A CA 1
ATOM 1216 C C . LYS A 1 157 ? 28.471 -16.301 -59.631 1.00 48.47 157 LYS A C 1
ATOM 1218 O O . LYS A 1 157 ? 28.846 -16.918 -60.649 1.00 48.47 157 LYS A O 1
#